Protein AF-A0A838DZX6-F1 (afdb_monomer_lite)

Structure (mmCIF, N/CA/C/O backbone):
data_AF-A0A838DZX6-F1
#
_entry.id   AF-A0A838DZX6-F1
#
loop_
_atom_site.group_PDB
_atom_site.id
_atom_site.type_symbol
_atom_site.label_atom_id
_atom_site.label_alt_id
_atom_site.label_comp_id
_atom_site.label_asym_id
_atom_site.label_entity_id
_atom_site.label_seq_id
_atom_site.pdbx_PDB_ins_code
_atom_site.Cartn_x
_atom_site.Cartn_y
_atom_site.Cartn_z
_atom_site.occupancy
_atom_site.B_iso_or_equiv
_atom_site.auth_seq_id
_atom_site.auth_comp_id
_atom_site.auth_asym_id
_atom_site.auth_atom_id
_atom_site.pdbx_PDB_model_num
ATOM 1 N N . MET A 1 1 ? 11.984 10.790 11.731 1.00 52.16 1 MET A N 1
ATOM 2 C CA . MET A 1 1 ? 11.237 9.550 11.409 1.00 52.16 1 MET A CA 1
ATOM 3 C C . MET A 1 1 ? 10.741 9.524 9.946 1.00 52.16 1 MET A C 1
ATOM 5 O O . MET A 1 1 ? 9.726 8.903 9.680 1.00 52.16 1 MET A O 1
ATOM 9 N N . GLY A 1 2 ? 11.426 10.181 8.991 1.00 60.84 2 GLY A N 1
ATOM 10 C CA . GLY A 1 2 ? 11.042 10.180 7.560 1.00 60.84 2 GLY A CA 1
ATOM 11 C C . GLY A 1 2 ? 12.018 9.417 6.655 1.00 60.84 2 GLY A C 1
ATOM 12 O O . GLY A 1 2 ? 11.611 8.736 5.726 1.00 60.84 2 GLY A O 1
ATOM 13 N N . GLU A 1 3 ? 13.301 9.424 7.012 1.00 72.31 3 GLU A N 1
ATOM 14 C CA . GLU A 1 3 ? 14.391 8.935 6.162 1.00 72.31 3 GLU A CA 1
ATOM 15 C C . GLU A 1 3 ? 14.321 7.432 5.836 1.00 72.31 3 GLU A C 1
ATOM 17 O O . GLU A 1 3 ? 14.612 7.023 4.716 1.00 72.31 3 GLU A O 1
ATOM 22 N N . ALA A 1 4 ? 13.895 6.596 6.790 1.00 72.12 4 ALA A N 1
ATOM 23 C CA . ALA A 1 4 ? 13.755 5.156 6.565 1.00 72.12 4 ALA A CA 1
ATOM 24 C C . ALA A 1 4 ? 12.613 4.829 5.589 1.00 72.12 4 ALA A C 1
ATOM 26 O O . ALA A 1 4 ? 12.764 3.955 4.739 1.00 72.12 4 ALA A O 1
ATOM 27 N N . PHE A 1 5 ? 11.493 5.552 5.684 1.00 72.94 5 PHE A N 1
ATOM 28 C CA . PHE A 1 5 ? 10.371 5.359 4.771 1.00 72.94 5 PHE A CA 1
ATOM 29 C C . PHE A 1 5 ? 10.699 5.892 3.376 1.00 72.94 5 PHE A C 1
ATOM 31 O O . PHE A 1 5 ? 10.379 5.244 2.388 1.00 72.94 5 PHE A O 1
ATOM 38 N N . ASP A 1 6 ? 11.396 7.026 3.283 1.00 74.00 6 ASP A N 1
ATOM 39 C CA . ASP A 1 6 ? 11.840 7.566 1.998 1.00 74.00 6 ASP A CA 1
ATOM 40 C C . ASP A 1 6 ? 12.837 6.647 1.285 1.00 74.00 6 ASP A C 1
ATOM 42 O O . ASP A 1 6 ? 12.685 6.409 0.087 1.00 74.00 6 ASP A O 1
ATOM 46 N N . ARG A 1 7 ? 13.800 6.062 2.012 1.00 76.56 7 ARG A N 1
ATOM 47 C CA . ARG A 1 7 ? 14.708 5.045 1.452 1.00 76.56 7 ARG A CA 1
ATOM 48 C C . ARG A 1 7 ? 13.956 3.809 0.979 1.00 76.56 7 ARG A C 1
ATOM 50 O O . ARG A 1 7 ? 14.232 3.316 -0.110 1.00 76.56 7 ARG A O 1
ATOM 57 N N . LEU A 1 8 ? 13.001 3.325 1.776 1.00 74.75 8 LEU A N 1
ATOM 58 C CA . LEU A 1 8 ? 12.166 2.190 1.394 1.00 74.75 8 LEU A CA 1
ATOM 59 C C . LEU A 1 8 ? 11.376 2.521 0.124 1.00 74.75 8 LEU A C 1
ATOM 61 O O . LEU A 1 8 ? 11.466 1.796 -0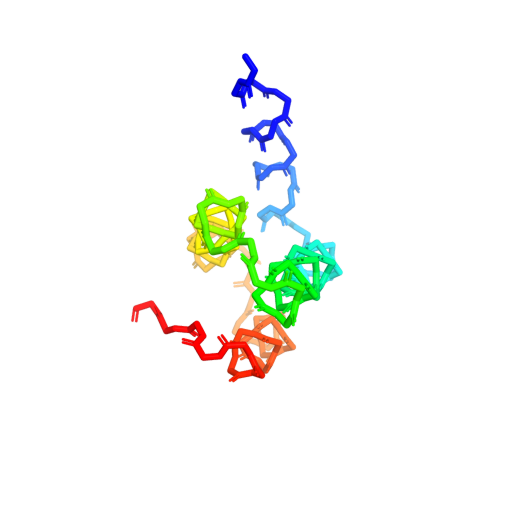.853 1.00 74.75 8 LEU A O 1
ATOM 65 N N . ARG A 1 9 ? 10.685 3.659 0.088 1.00 72.75 9 ARG A N 1
ATOM 66 C CA . ARG A 1 9 ? 9.921 4.129 -1.073 1.00 72.75 9 ARG A CA 1
ATOM 67 C C . ARG A 1 9 ? 10.775 4.229 -2.343 1.00 72.75 9 ARG A C 1
ATOM 69 O O . ARG A 1 9 ? 10.325 3.797 -3.397 1.00 72.75 9 ARG A O 1
ATOM 76 N N . GLN A 1 10 ? 11.996 4.758 -2.248 1.00 73.00 10 GLN A N 1
ATOM 77 C CA . GLN A 1 10 ? 12.928 4.831 -3.381 1.00 73.00 10 GLN A CA 1
ATOM 78 C C . GLN A 1 10 ? 13.391 3.450 -3.853 1.00 73.00 10 GLN A C 1
ATOM 80 O O . GLN A 1 10 ? 13.382 3.187 -5.050 1.00 73.00 10 GLN A O 1
ATOM 85 N N . ALA A 1 11 ? 13.758 2.558 -2.929 1.00 74.06 1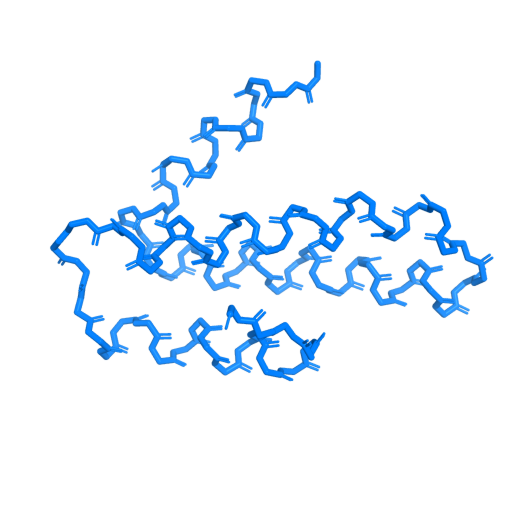1 ALA A N 1
ATOM 86 C CA . ALA A 1 11 ? 14.165 1.195 -3.273 1.00 74.06 11 ALA A CA 1
ATOM 87 C C . ALA A 1 11 ? 13.022 0.415 -3.939 1.00 74.06 11 ALA A C 1
ATOM 89 O O . ALA A 1 11 ? 13.231 -0.364 -4.860 1.00 74.06 11 ALA A O 1
ATOM 90 N N . VAL A 1 12 ? 11.797 0.654 -3.482 1.00 75.69 12 VAL A N 1
ATOM 91 C CA . VAL A 1 12 ? 10.595 -0.041 -3.933 1.00 75.69 12 VAL A CA 1
ATOM 92 C C . VAL A 1 12 ? 10.118 0.448 -5.306 1.00 75.69 12 VAL A C 1
ATOM 94 O O . VAL A 1 12 ? 9.517 -0.327 -6.044 1.00 75.69 12 VAL A O 1
ATOM 97 N N . ALA A 1 13 ? 10.431 1.691 -5.686 1.00 71.31 13 ALA A N 1
ATOM 98 C CA . ALA A 1 13 ? 10.075 2.258 -6.988 1.00 71.31 13 ALA A CA 1
ATOM 99 C C . ALA A 1 13 ? 10.618 1.419 -8.162 1.00 71.31 13 ALA A C 1
ATOM 101 O O . ALA A 1 13 ? 9.892 1.153 -9.111 1.00 71.31 13 ALA A O 1
ATOM 102 N N . ALA A 1 14 ? 11.849 0.908 -8.055 1.00 72.94 14 ALA A N 1
ATOM 103 C CA . ALA A 1 14 ? 12.459 0.040 -9.069 1.00 72.94 14 ALA A CA 1
ATOM 104 C C . ALA A 1 14 ? 12.017 -1.438 -8.981 1.00 72.94 14 ALA A C 1
ATOM 106 O O . ALA A 1 14 ? 12.448 -2.269 -9.780 1.00 72.94 14 ALA A O 1
ATOM 107 N N . HIS A 1 15 ? 11.174 -1.792 -8.004 1.00 84.38 15 HIS A N 1
ATOM 108 C CA . HIS A 1 15 ? 10.745 -3.165 -7.741 1.00 84.38 15 HIS A CA 1
ATOM 109 C C . HIS A 1 15 ? 9.221 -3.243 -7.550 1.00 84.38 15 HIS A C 1
ATOM 111 O O . HIS A 1 15 ? 8.736 -3.340 -6.417 1.00 84.38 15 HIS A O 1
ATOM 117 N N . PRO A 1 16 ? 8.445 -3.278 -8.649 1.00 82.88 16 PRO A N 1
ATOM 118 C CA . PRO A 1 16 ? 6.982 -3.200 -8.623 1.00 82.88 16 PRO A CA 1
ATOM 119 C C . PRO A 1 16 ? 6.313 -4.249 -7.728 1.00 82.88 16 PRO A C 1
ATOM 121 O O . PRO A 1 16 ? 5.357 -3.946 -7.018 1.00 82.88 16 PRO A O 1
ATOM 124 N N . GLN A 1 17 ? 6.852 -5.470 -7.661 1.00 86.38 17 GLN A N 1
ATOM 125 C CA . GLN A 1 17 ? 6.313 -6.508 -6.773 1.00 86.38 17 GLN A CA 1
ATOM 126 C C . GLN A 1 17 ? 6.492 -6.187 -5.284 1.00 86.38 17 GLN A C 1
ATOM 128 O O . GLN A 1 17 ? 5.624 -6.498 -4.468 1.00 86.38 17 GLN A O 1
ATOM 133 N N . VAL A 1 18 ? 7.589 -5.520 -4.919 1.00 88.88 18 VAL A N 1
ATOM 134 C CA . VAL A 1 18 ? 7.788 -5.035 -3.548 1.00 88.88 18 VAL A CA 1
ATOM 135 C C . VAL A 1 18 ? 6.824 -3.878 -3.268 1.00 88.88 18 VAL A C 1
ATOM 137 O O . VAL A 1 18 ? 6.272 -3.799 -2.171 1.00 88.88 18 VAL A O 1
ATOM 140 N N . ALA A 1 19 ? 6.551 -3.029 -4.267 1.00 90.94 19 ALA A N 1
ATOM 141 C CA . ALA A 1 19 ? 5.590 -1.930 -4.154 1.00 90.94 19 ALA A CA 1
ATOM 142 C C . ALA A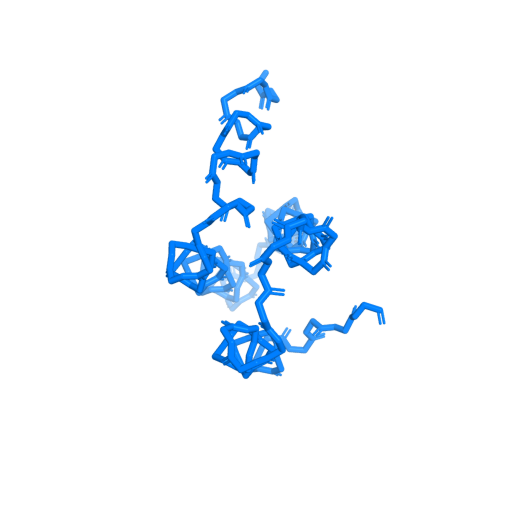 1 19 ? 4.183 -2.445 -3.880 1.00 90.94 19 ALA A C 1
ATOM 144 O O . ALA A 1 19 ? 3.493 -1.907 -3.017 1.00 90.94 19 ALA A O 1
ATOM 145 N N . VAL A 1 20 ? 3.797 -3.530 -4.551 1.00 93.38 20 VAL A N 1
ATOM 146 C CA . VAL A 1 20 ? 2.523 -4.225 -4.338 1.00 93.38 20 VAL A CA 1
ATOM 147 C C . VAL A 1 20 ? 2.398 -4.684 -2.890 1.00 93.38 20 VAL A C 1
ATOM 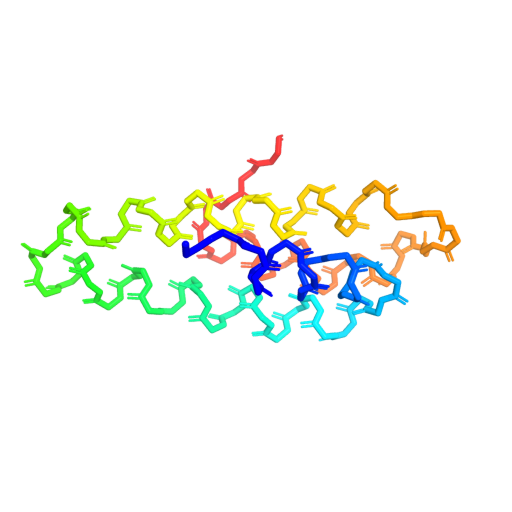149 O O . VAL A 1 20 ? 1.424 -4.334 -2.228 1.00 93.38 20 VAL A O 1
ATOM 152 N N . GLY A 1 21 ? 3.388 -5.425 -2.383 1.00 93.44 21 GLY A N 1
ATOM 153 C CA . GLY A 1 21 ? 3.353 -5.938 -1.012 1.00 93.44 21 GLY A CA 1
ATOM 154 C C . GLY A 1 21 ? 3.336 -4.822 0.032 1.00 93.44 21 GLY A C 1
ATOM 155 O O . GLY A 1 21 ? 2.544 -4.860 0.972 1.00 93.44 21 GLY A O 1
ATOM 156 N N . LEU A 1 22 ? 4.165 -3.791 -0.153 1.00 93.50 22 LEU A N 1
ATOM 157 C CA . LEU A 1 22 ? 4.211 -2.646 0.753 1.00 93.50 22 LEU A CA 1
ATOM 158 C C . LEU A 1 22 ? 2.889 -1.869 0.757 1.00 93.50 22 LEU A C 1
ATOM 160 O O . LEU A 1 22 ? 2.392 -1.517 1.826 1.00 93.50 22 LEU A O 1
ATOM 164 N N . LEU A 1 23 ? 2.315 -1.617 -0.423 1.00 94.31 23 LEU A N 1
ATOM 165 C CA . LEU A 1 23 ? 1.030 -0.939 -0.551 1.00 94.31 23 LEU A CA 1
ATOM 166 C C . LEU A 1 23 ? -0.082 -1.734 0.138 1.00 94.31 23 LEU A C 1
ATOM 168 O O . LEU A 1 23 ? -0.898 -1.141 0.841 1.00 94.31 23 LEU A O 1
ATOM 172 N N . ASP A 1 24 ? -0.085 -3.060 -0.019 1.00 96.19 24 ASP A N 1
ATOM 173 C CA . ASP A 1 24 ? -1.097 -3.922 0.589 1.00 96.19 24 ASP A CA 1
ATOM 174 C C . ASP A 1 24 ? -1.008 -3.922 2.120 1.00 96.19 24 ASP A C 1
ATOM 176 O O . ASP A 1 24 ? -2.012 -3.739 2.804 1.00 96.19 24 ASP A O 1
ATOM 180 N N . ILE A 1 25 ? 0.208 -4.017 2.669 1.00 96.06 25 ILE A N 1
ATOM 181 C CA . ILE A 1 25 ? 0.446 -3.954 4.118 1.00 96.06 25 ILE A CA 1
ATOM 182 C C . ILE A 1 25 ? -0.015 -2.609 4.691 1.00 96.06 25 ILE A C 1
ATOM 184 O O . ILE A 1 25 ? -0.725 -2.575 5.696 1.00 96.06 25 ILE A O 1
ATOM 188 N N . ILE A 1 26 ? 0.374 -1.493 4.065 1.00 95.75 26 ILE A N 1
ATOM 189 C CA . ILE A 1 26 ? 0.001 -0.158 4.551 1.00 95.75 26 ILE A CA 1
ATOM 190 C C . ILE A 1 26 ? -1.515 0.042 4.455 1.00 95.75 26 ILE A C 1
ATOM 192 O O . ILE A 1 26 ? -2.112 0.561 5.398 1.00 95.75 26 ILE A O 1
ATOM 196 N N . GLY A 1 27 ? -2.131 -0.373 3.343 1.00 96.62 27 GLY A N 1
ATOM 197 C CA . GLY A 1 27 ? -3.574 -0.274 3.135 1.00 96.62 27 GLY A CA 1
ATOM 198 C C . GLY A 1 27 ? -4.370 -1.087 4.155 1.00 96.62 27 GLY A C 1
ATOM 199 O O . GLY A 1 27 ? -5.291 -0.550 4.768 1.00 96.62 27 GLY A O 1
ATOM 200 N N . SER A 1 28 ? -3.963 -2.335 4.411 1.00 97.81 28 SER A N 1
ATOM 201 C CA . SER A 1 28 ? -4.586 -3.193 5.428 1.00 97.81 28 SER A CA 1
ATOM 202 C C . SER A 1 28 ? -4.484 -2.573 6.819 1.00 97.81 28 SER A C 1
ATOM 204 O O . SER A 1 28 ? -5.491 -2.442 7.506 1.00 97.81 28 SER A O 1
ATOM 206 N N . LEU A 1 29 ? -3.295 -2.110 7.220 1.00 97.69 29 LEU A N 1
ATOM 207 C CA . LEU A 1 29 ? -3.100 -1.472 8.526 1.00 97.69 29 LEU A CA 1
ATOM 208 C C . LEU A 1 29 ? -3.931 -0.191 8.676 1.00 97.69 29 LEU A C 1
ATOM 210 O O . LEU A 1 29 ? -4.450 0.095 9.756 1.00 97.69 29 LEU A O 1
ATOM 214 N N . ALA A 1 30 ? -4.050 0.600 7.609 1.00 97.31 30 ALA A N 1
ATOM 215 C CA . ALA A 1 30 ? -4.863 1.808 7.618 1.00 97.31 30 ALA A CA 1
ATOM 216 C C . ALA A 1 30 ? -6.355 1.479 7.772 1.00 97.31 30 ALA A C 1
ATOM 218 O O . ALA A 1 30 ? -7.018 2.093 8.609 1.00 97.31 30 ALA A O 1
ATOM 219 N N . ALA A 1 31 ? -6.852 0.483 7.034 1.00 96.81 31 ALA A N 1
ATOM 220 C CA . ALA A 1 31 ? -8.228 0.007 7.130 1.00 96.81 31 ALA A CA 1
ATOM 221 C C . ALA A 1 31 ? -8.547 -0.568 8.522 1.00 96.81 31 ALA A C 1
ATOM 223 O O . ALA A 1 31 ? -9.573 -0.219 9.105 1.00 96.81 31 ALA A O 1
ATOM 224 N N . ASP A 1 32 ? -7.643 -1.363 9.100 1.00 98.06 32 ASP A N 1
ATOM 225 C CA . ASP A 1 32 ? -7.801 -1.921 10.449 1.00 98.06 32 ASP A CA 1
ATOM 226 C C . ASP A 1 32 ? -7.895 -0.816 11.511 1.00 98.06 32 ASP A C 1
ATOM 228 O O . ASP A 1 32 ? -8.717 -0.879 12.427 1.00 98.06 32 ASP A O 1
ATOM 232 N N . LEU A 1 33 ? -7.089 0.244 11.377 1.00 97.81 33 LEU A N 1
ATOM 233 C CA . LEU A 1 33 ? -7.154 1.400 12.273 1.00 97.81 33 LEU A CA 1
ATOM 234 C C . LEU A 1 33 ? -8.463 2.181 12.125 1.00 97.81 33 LEU A C 1
ATOM 236 O O . LEU A 1 33 ? -8.976 2.684 13.125 1.00 97.81 33 LEU A O 1
ATOM 240 N N . GLU A 1 34 ? -9.019 2.290 10.919 1.00 96.62 34 GLU A N 1
ATOM 241 C CA . GLU A 1 34 ? -10.334 2.911 10.715 1.00 96.62 34 GLU A CA 1
ATOM 242 C C . GLU A 1 34 ? -11.456 2.074 11.318 1.00 96.62 34 GLU A C 1
ATOM 244 O O . GLU A 1 34 ? -12.283 2.616 12.054 1.00 96.62 34 GLU A O 1
ATOM 249 N N . ALA A 1 35 ? -11.432 0.758 11.099 1.00 97.25 35 ALA A N 1
ATOM 250 C CA . ALA A 1 35 ? -12.373 -0.178 11.706 1.00 97.25 35 ALA A CA 1
ATOM 251 C C . ALA A 1 35 ? -12.302 -0.154 13.244 1.00 97.25 35 ALA A C 1
ATOM 253 O O . ALA A 1 35 ? -13.325 -0.271 13.918 1.00 97.25 35 ALA A O 1
ATOM 254 N N . ALA A 1 36 ? -11.113 0.076 13.808 1.00 97.81 36 ALA A N 1
ATOM 255 C CA . ALA A 1 36 ? -10.898 0.244 15.244 1.00 97.81 36 ALA A CA 1
ATOM 256 C C . ALA A 1 36 ? -11.289 1.638 15.787 1.00 97.81 36 ALA A C 1
ATOM 258 O O . ALA A 1 36 ? -11.081 1.913 16.971 1.00 97.81 36 ALA A O 1
ATOM 259 N N . GLY A 1 37 ? -11.818 2.544 14.956 1.00 97.81 37 GLY A N 1
ATOM 260 C CA . GLY A 1 37 ? -12.205 3.895 15.376 1.00 97.81 37 GLY A CA 1
ATOM 261 C C . GLY A 1 37 ? -11.019 4.831 15.639 1.00 97.81 37 GLY A C 1
ATOM 262 O O . GLY A 1 37 ? -11.138 5.790 16.404 1.00 97.81 37 GLY A O 1
ATOM 263 N N . LEU A 1 38 ? -9.867 4.582 15.005 1.00 97.56 38 LEU A N 1
ATOM 264 C CA . LEU A 1 38 ? -8.623 5.350 15.151 1.00 97.56 38 LEU A CA 1
ATOM 265 C C . LEU A 1 38 ? -8.232 6.108 13.859 1.00 97.56 38 LEU A C 1
ATOM 267 O O . LEU A 1 38 ? -7.082 6.011 13.415 1.00 97.56 38 LEU A O 1
ATOM 271 N N . PRO A 1 39 ? -9.109 6.949 13.271 1.00 93.31 39 PRO A N 1
ATOM 272 C CA . PRO A 1 39 ? -8.866 7.579 11.966 1.00 93.31 39 PRO A CA 1
ATOM 273 C C . PRO A 1 39 ? -7.669 8.546 11.959 1.00 93.31 39 PRO A C 1
ATOM 275 O O . PRO A 1 39 ? -6.991 8.732 10.952 1.00 93.31 39 PRO A O 1
ATOM 278 N N . ARG A 1 40 ? -7.328 9.141 13.113 1.00 95.50 40 ARG A N 1
ATOM 279 C CA . ARG A 1 40 ? -6.120 9.980 13.235 1.00 95.50 40 ARG A CA 1
ATOM 280 C C . ARG A 1 40 ? -4.827 9.183 13.037 1.00 95.50 40 ARG A C 1
ATOM 282 O O . ARG A 1 40 ? -3.814 9.760 12.657 1.00 95.50 40 ARG A O 1
ATOM 289 N N . ARG A 1 41 ? -4.849 7.875 13.320 1.00 94.00 41 ARG A N 1
ATOM 290 C CA . ARG A 1 41 ? -3.706 6.975 13.122 1.00 94.00 41 ARG A CA 1
ATOM 291 C C . ARG A 1 41 ? -3.686 6.370 11.716 1.00 94.00 41 ARG A C 1
ATOM 293 O O . ARG A 1 41 ? -2.595 6.108 11.223 1.00 94.00 41 ARG A O 1
ATOM 300 N N . SER A 1 42 ? -4.839 6.204 11.060 1.00 96.31 42 SER A N 1
ATOM 301 C CA . SER A 1 42 ? -4.900 5.738 9.664 1.00 96.31 42 SER A CA 1
ATOM 302 C C . SER A 1 42 ? -4.448 6.811 8.669 1.00 96.31 42 SER A C 1
ATOM 304 O O . SER A 1 42 ? -3.755 6.502 7.704 1.00 96.31 42 SER A O 1
ATOM 306 N N . GLN A 1 43 ? -4.749 8.090 8.923 1.00 95.06 43 GLN A N 1
ATOM 307 C CA . GLN A 1 43 ? -4.403 9.200 8.026 1.00 95.06 43 GLN A CA 1
ATOM 308 C C . GLN A 1 43 ? -2.927 9.233 7.569 1.00 95.06 43 GLN A C 1
ATOM 310 O O . GLN A 1 43 ? -2.688 9.357 6.362 1.00 95.06 43 GLN A O 1
ATOM 315 N N . PRO A 1 44 ? -1.915 9.128 8.458 1.00 94.56 44 PRO A N 1
ATOM 316 C CA . PRO A 1 44 ? -0.527 9.074 8.013 1.00 94.56 44 PRO A CA 1
ATOM 317 C C . PRO A 1 44 ? -0.236 7.837 7.156 1.00 94.56 44 PRO A C 1
ATOM 319 O O . PRO A 1 44 ? 0.520 7.960 6.197 1.00 94.56 44 PRO A O 1
ATOM 322 N N . LEU A 1 45 ? -0.856 6.684 7.429 1.00 95.38 45 LEU A N 1
ATOM 323 C CA . LEU A 1 45 ? -0.685 5.477 6.614 1.00 95.38 45 LEU A CA 1
ATOM 324 C C . LEU A 1 45 ? -1.270 5.658 5.213 1.00 95.38 45 LEU A C 1
ATOM 326 O O . LEU A 1 45 ? -0.596 5.345 4.237 1.00 95.38 45 LEU A O 1
ATOM 330 N N . TRP A 1 46 ? -2.445 6.276 5.077 1.00 95.62 46 TRP A N 1
ATOM 331 C CA . TRP A 1 46 ? -2.994 6.595 3.757 1.00 95.62 46 TRP A CA 1
ATOM 332 C C . TRP A 1 46 ? -2.112 7.543 2.956 1.00 95.62 46 TRP A C 1
ATOM 334 O O . TRP A 1 46 ? -1.943 7.374 1.748 1.00 95.62 46 TRP A O 1
ATOM 344 N N . ARG A 1 47 ? -1.500 8.528 3.621 1.00 94.44 47 ARG A N 1
ATOM 345 C CA . ARG A 1 47 ? -0.514 9.395 2.970 1.00 94.44 47 ARG A CA 1
ATOM 346 C C . ARG A 1 47 ? 0.681 8.584 2.467 1.00 94.44 47 ARG A C 1
ATOM 348 O O . ARG A 1 47 ? 1.120 8.809 1.344 1.00 94.44 47 ARG A O 1
ATOM 355 N N . GLN A 1 48 ? 1.175 7.640 3.265 1.00 92.94 48 GLN A N 1
ATOM 356 C CA . GLN A 1 48 ? 2.278 6.770 2.861 1.00 92.94 48 GLN A CA 1
ATOM 357 C C . GLN A 1 48 ? 1.905 5.832 1.708 1.00 92.94 48 GLN A C 1
ATOM 359 O O . GLN A 1 48 ? 2.683 5.692 0.770 1.00 92.94 48 GLN A O 1
ATOM 364 N N . ALA A 1 49 ? 0.699 5.265 1.717 1.00 94.38 49 ALA A N 1
ATOM 365 C CA . ALA A 1 49 ? 0.193 4.431 0.631 1.00 94.38 49 ALA A CA 1
ATOM 366 C C . ALA A 1 49 ? 0.163 5.191 -0.709 1.00 94.38 49 AL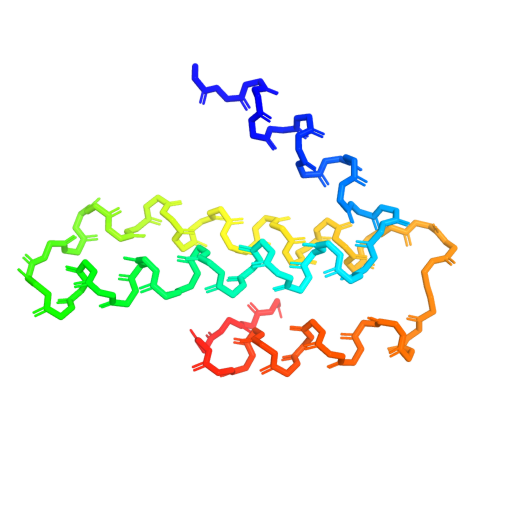A A C 1
ATOM 368 O O . ALA A 1 49 ? 0.662 4.693 -1.718 1.00 94.38 49 ALA A O 1
ATOM 369 N N . ARG A 1 50 ? -0.327 6.441 -0.706 1.00 94.31 50 ARG A N 1
ATOM 370 C CA . ARG A 1 50 ? -0.317 7.313 -1.897 1.00 94.31 50 ARG A CA 1
ATOM 371 C C . ARG A 1 50 ? 1.097 7.629 -2.382 1.00 94.31 50 ARG A C 1
ATOM 373 O O . ARG A 1 50 ? 1.336 7.653 -3.582 1.00 94.31 50 ARG A O 1
ATOM 380 N N . LEU A 1 51 ? 2.038 7.849 -1.462 1.00 92.00 51 LEU A N 1
ATOM 381 C CA . LEU A 1 51 ? 3.434 8.114 -1.819 1.00 92.00 51 LEU A CA 1
ATOM 382 C C . LEU A 1 51 ? 4.116 6.893 -2.445 1.00 92.00 51 LEU A C 1
ATOM 384 O O . LEU A 1 51 ? 4.897 7.061 -3.380 1.00 92.00 51 LEU A O 1
ATOM 388 N N . VAL A 1 52 ? 3.829 5.682 -1.957 1.00 90.88 52 VAL A N 1
ATOM 389 C CA . VAL A 1 52 ? 4.327 4.434 -2.561 1.00 90.88 52 VAL A CA 1
ATOM 390 C C . VAL A 1 52 ? 3.787 4.280 -3.979 1.00 90.88 52 VAL A C 1
ATOM 392 O O . VAL A 1 52 ? 4.580 4.081 -4.896 1.00 90.88 52 VAL A O 1
ATOM 395 N N . LEU A 1 53 ? 2.473 4.448 -4.164 1.00 91.56 53 LEU A N 1
ATOM 396 C CA . LEU A 1 53 ? 1.830 4.360 -5.475 1.00 91.56 53 LEU A CA 1
ATOM 397 C C . LEU A 1 53 ? 2.437 5.358 -6.472 1.00 91.56 53 LEU A C 1
ATOM 399 O O . LEU A 1 53 ? 2.953 4.946 -7.505 1.00 91.56 53 LEU A O 1
ATOM 403 N N . ALA A 1 54 ? 2.484 6.643 -6.112 1.00 90.69 54 ALA A N 1
ATOM 404 C CA . ALA A 1 54 ? 3.039 7.683 -6.977 1.00 90.69 54 ALA A CA 1
ATOM 405 C C . ALA A 1 54 ? 4.526 7.459 -7.308 1.00 90.69 54 ALA A C 1
ATOM 407 O O . ALA A 1 54 ? 4.972 7.775 -8.406 1.00 90.69 54 ALA A O 1
ATOM 408 N N . SER A 1 55 ? 5.308 6.908 -6.374 1.00 88.38 55 SER A N 1
ATOM 409 C CA . SER A 1 55 ? 6.735 6.651 -6.617 1.00 88.38 55 SER A CA 1
ATOM 410 C C . SER A 1 55 ? 6.969 5.487 -7.567 1.00 88.38 55 SER A C 1
ATOM 412 O O . SER A 1 55 ? 7.906 5.540 -8.352 1.00 88.38 55 SER A O 1
ATOM 414 N N . ALA A 1 56 ? 6.140 4.447 -7.489 1.00 88.56 56 ALA A N 1
ATOM 415 C CA . ALA A 1 56 ? 6.217 3.319 -8.406 1.00 88.56 56 ALA A CA 1
ATOM 416 C C . ALA A 1 56 ? 5.752 3.707 -9.817 1.00 88.56 56 ALA A C 1
ATOM 418 O O . ALA A 1 56 ? 6.378 3.304 -10.787 1.00 88.56 56 ALA A O 1
ATOM 419 N N . GLU A 1 57 ? 4.708 4.534 -9.941 1.00 88.38 57 GLU A N 1
ATOM 420 C CA . GLU A 1 57 ? 4.249 5.030 -11.248 1.00 88.38 57 GLU A CA 1
ATOM 421 C C . GLU A 1 57 ? 5.235 6.007 -11.905 1.00 88.38 57 GLU A C 1
ATOM 423 O O . GLU A 1 57 ? 5.292 6.092 -13.127 1.00 88.38 57 GLU A O 1
ATOM 428 N N . ALA A 1 58 ? 6.030 6.724 -11.107 1.00 88.62 58 ALA A N 1
ATOM 429 C CA . ALA A 1 58 ? 7.074 7.623 -11.596 1.00 88.62 58 ALA A CA 1
ATOM 430 C C . ALA A 1 58 ? 8.433 6.932 -11.828 1.00 88.62 58 ALA A C 1
ATOM 432 O O . ALA A 1 58 ? 9.397 7.603 -12.200 1.00 88.62 58 ALA A O 1
ATOM 433 N N . ALA A 1 59 ? 8.551 5.628 -11.563 1.00 86.75 59 ALA A N 1
ATOM 434 C CA . ALA A 1 59 ? 9.813 4.911 -11.676 1.00 86.75 59 ALA A CA 1
ATOM 435 C C . ALA A 1 59 ? 10.195 4.669 -13.143 1.00 86.75 59 ALA A C 1
ATOM 437 O O . ALA A 1 59 ? 9.429 4.100 -13.920 1.00 86.75 59 ALA A O 1
ATOM 438 N N . GLU A 1 60 ? 11.410 5.065 -13.519 1.00 83.19 60 GLU A N 1
ATOM 439 C CA . GLU A 1 60 ? 11.930 4.806 -14.862 1.00 83.19 60 GLU A CA 1
ATOM 440 C C . GLU A 1 60 ? 12.154 3.305 -15.096 1.00 83.19 60 GLU A C 1
ATOM 442 O O . GLU A 1 60 ? 12.642 2.586 -14.224 1.00 83.19 60 GLU A O 1
ATOM 447 N N . GLY A 1 61 ? 11.823 2.835 -16.302 1.00 80.94 61 GLY A N 1
ATOM 448 C CA . GLY A 1 61 ? 12.050 1.447 -16.715 1.00 80.94 61 GLY A CA 1
ATOM 449 C C . GLY A 1 61 ? 11.031 0.430 -16.191 1.00 80.94 61 GLY A C 1
ATOM 450 O O . GLY A 1 61 ? 11.168 -0.752 -16.495 1.00 80.94 61 GLY A O 1
ATOM 451 N N . VAL A 1 62 ? 10.010 0.866 -15.448 1.00 83.81 62 VAL A N 1
ATOM 452 C CA . VAL A 1 62 ? 8.878 0.022 -15.045 1.00 83.81 62 VAL A CA 1
ATOM 453 C C . VAL A 1 62 ? 7.832 -0.000 -16.159 1.00 83.81 62 VAL A C 1
ATOM 455 O O . VAL A 1 62 ? 7.431 1.051 -16.661 1.00 83.81 62 VAL A O 1
ATOM 458 N N . LEU A 1 63 ? 7.385 -1.193 -16.560 1.00 85.88 63 LEU A N 1
ATOM 459 C CA . LEU A 1 63 ? 6.369 -1.342 -17.599 1.00 85.88 63 LEU A CA 1
ATOM 460 C C . LEU A 1 63 ? 4.959 -1.209 -17.010 1.00 85.88 63 LEU A C 1
ATOM 462 O O . LEU A 1 63 ? 4.708 -1.509 -15.843 1.00 85.88 63 LEU A O 1
ATOM 466 N N . ASP A 1 64 ? 3.994 -0.823 -17.844 1.00 86.06 64 ASP A N 1
ATOM 467 C CA . ASP A 1 64 ? 2.590 -0.702 -17.425 1.00 86.06 64 ASP A CA 1
ATOM 468 C C . ASP A 1 64 ? 2.008 -2.029 -16.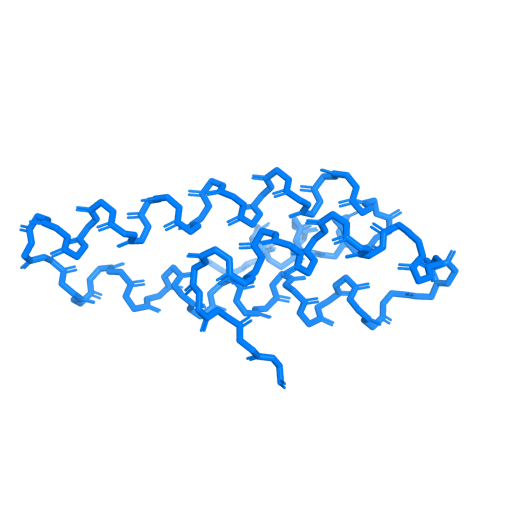894 1.00 86.06 64 ASP A C 1
ATOM 470 O O . ASP A 1 64 ? 1.169 -2.038 -15.988 1.00 86.06 64 ASP A O 1
ATOM 474 N N . GLU A 1 65 ? 2.472 -3.161 -17.428 1.00 87.81 65 GLU A N 1
ATOM 475 C CA . GLU A 1 65 ? 2.096 -4.502 -16.967 1.00 87.81 65 GLU A CA 1
ATOM 476 C C . GLU A 1 65 ? 2.591 -4.804 -15.547 1.00 87.81 65 GLU A C 1
ATOM 478 O O . GLU A 1 65 ? 1.868 -5.435 -14.770 1.00 87.81 65 GLU A O 1
ATOM 483 N N . ASP A 1 66 ? 3.755 -4.272 -15.169 1.00 85.50 66 ASP A N 1
ATOM 484 C CA . ASP A 1 66 ? 4.304 -4.397 -13.819 1.00 85.50 66 ASP A CA 1
ATOM 485 C C . ASP A 1 66 ? 3.524 -3.549 -12.803 1.00 85.50 66 ASP A C 1
ATOM 487 O O . ASP A 1 66 ? 3.449 -3.888 -11.617 1.00 85.50 66 ASP A O 1
ATOM 491 N N . LEU A 1 67 ? 2.899 -2.460 -13.264 1.00 89.69 67 LEU A N 1
ATOM 492 C CA . LEU A 1 67 ? 2.048 -1.588 -12.451 1.00 89.69 67 LEU A CA 1
ATOM 493 C C . LEU A 1 67 ? 0.619 -2.117 -12.308 1.00 89.69 67 LEU A C 1
ATOM 495 O O . LEU A 1 67 ? -0.086 -1.736 -11.371 1.00 89.69 67 LEU A O 1
ATOM 499 N N . ALA A 1 68 ? 0.160 -3.009 -13.190 1.00 93.25 68 ALA A N 1
ATOM 500 C CA . ALA A 1 68 ? -1.209 -3.520 -13.145 1.00 93.25 68 ALA A CA 1
ATOM 501 C C . ALA A 1 68 ? -1.572 -4.182 -11.795 1.00 93.25 68 ALA A C 1
ATOM 503 O O . ALA A 1 68 ? -2.645 -3.885 -11.258 1.00 93.25 68 ALA A O 1
ATOM 504 N N . PRO A 1 69 ? -0.721 -5.030 -11.179 1.00 93.12 69 PRO A N 1
ATOM 505 C CA . PRO A 1 69 ? -0.962 -5.532 -9.828 1.00 93.12 69 PRO A CA 1
ATOM 506 C C . PRO A 1 69 ? -1.033 -4.419 -8.777 1.00 93.12 69 PRO A C 1
ATOM 508 O O . PRO A 1 69 ? -1.904 -4.465 -7.908 1.00 93.12 69 PRO A O 1
ATOM 511 N N . LEU A 1 70 ? -0.166 -3.408 -8.874 1.00 92.62 70 LEU A N 1
ATOM 512 C CA . LEU A 1 70 ? -0.123 -2.292 -7.930 1.00 92.62 70 LEU A CA 1
ATOM 513 C C . LEU A 1 70 ? -1.410 -1.465 -7.991 1.00 92.62 70 LEU A C 1
ATOM 515 O O . LEU A 1 70 ? -2.025 -1.208 -6.959 1.00 92.62 70 LEU A O 1
ATOM 519 N N . ARG A 1 71 ? -1.872 -1.134 -9.202 1.00 93.88 71 ARG A N 1
ATOM 520 C CA . ARG A 1 71 ? -3.131 -0.413 -9.445 1.00 93.88 71 ARG A CA 1
ATOM 521 C C . ARG A 1 71 ? -4.348 -1.202 -8.952 1.00 93.88 71 ARG A C 1
ATOM 523 O O . ARG A 1 71 ? -5.270 -0.616 -8.391 1.00 93.88 71 ARG A O 1
ATOM 530 N N . ARG A 1 72 ? -4.346 -2.538 -9.075 1.00 95.38 72 ARG A N 1
ATOM 531 C CA . ARG A 1 72 ? -5.401 -3.392 -8.488 1.00 95.38 72 ARG A CA 1
ATOM 532 C C . ARG A 1 72 ? -5.435 -3.302 -6.962 1.00 95.38 72 ARG A C 1
ATOM 534 O O . ARG A 1 72 ? -6.518 -3.203 -6.388 1.00 95.38 72 ARG A O 1
ATOM 541 N N . VAL A 1 73 ? -4.273 -3.333 -6.306 1.00 96.12 73 VAL A N 1
ATOM 542 C CA . VAL A 1 73 ? -4.188 -3.166 -4.845 1.00 96.12 73 VAL A CA 1
ATOM 543 C C . VAL A 1 73 ? -4.614 -1.756 -4.437 1.00 96.12 73 VAL A C 1
ATOM 545 O O . VAL A 1 73 ? -5.418 -1.615 -3.522 1.00 96.12 73 VAL A O 1
ATOM 548 N N . ALA A 1 74 ? -4.170 -0.721 -5.152 1.00 95.44 74 ALA A N 1
ATOM 549 C CA . ALA A 1 74 ? -4.604 0.656 -4.925 1.00 95.44 74 ALA A CA 1
ATOM 550 C C . ALA A 1 74 ? -6.136 0.794 -4.997 1.00 95.44 74 ALA A C 1
ATOM 552 O O . ALA A 1 74 ? -6.754 1.342 -4.083 1.00 95.44 74 ALA A O 1
ATOM 553 N N . GLY A 1 75 ? -6.756 0.204 -6.025 1.00 96.38 75 GLY A N 1
ATOM 554 C CA . GLY A 1 75 ? -8.207 0.200 -6.205 1.00 96.38 75 GLY A CA 1
ATOM 555 C C . GLY A 1 75 ? -8.971 -0.473 -5.061 1.00 96.38 75 GLY A C 1
ATOM 556 O O . GLY A 1 75 ? -10.009 0.039 -4.649 1.00 96.38 75 GLY A O 1
ATOM 557 N N . ARG A 1 76 ? -8.439 -1.561 -4.481 1.00 96.44 76 ARG A N 1
ATOM 558 C CA . ARG A 1 76 ? -9.032 -2.228 -3.302 1.00 96.44 76 ARG A CA 1
ATOM 559 C C . ARG A 1 76 ? -9.196 -1.275 -2.118 1.00 96.44 76 ARG A C 1
ATOM 561 O O . ARG A 1 76 ? -10.167 -1.387 -1.379 1.00 96.44 76 ARG A O 1
ATOM 568 N N . TYR A 1 77 ? -8.256 -0.349 -1.959 1.00 96.06 77 TYR A N 1
ATOM 569 C CA . TYR A 1 77 ? -8.233 0.619 -0.866 1.00 96.06 77 TYR A CA 1
ATOM 570 C C . TYR A 1 77 ? -8.768 2.004 -1.260 1.00 96.06 77 TYR A C 1
ATOM 572 O O . TYR A 1 77 ? -8.609 2.959 -0.504 1.00 96.06 77 TYR A O 1
ATOM 580 N N . GLY A 1 78 ? -9.379 2.145 -2.443 1.00 94.12 78 GLY A N 1
ATOM 581 C CA . GLY A 1 78 ? -9.896 3.432 -2.919 1.00 94.12 78 GLY A CA 1
ATOM 582 C C . GLY A 1 78 ? -8.808 4.488 -3.138 1.00 94.12 78 GLY A C 1
ATOM 583 O O . GLY A 1 78 ? -9.072 5.686 -3.037 1.00 94.12 78 GLY A O 1
ATOM 584 N N . LEU A 1 79 ? -7.571 4.059 -3.401 1.00 90.25 79 LEU A N 1
ATOM 585 C CA . LEU A 1 79 ? -6.464 4.950 -3.716 1.00 90.25 79 LEU A CA 1
ATOM 586 C C . LEU A 1 79 ? -6.481 5.243 -5.216 1.00 90.25 79 LEU A C 1
ATOM 588 O O . LEU A 1 79 ? -6.256 4.354 -6.034 1.00 90.25 79 LEU A O 1
ATOM 592 N N . THR A 1 80 ? -6.740 6.499 -5.563 1.00 75.94 80 THR A N 1
ATOM 593 C CA . THR A 1 80 ? -6.569 7.038 -6.915 1.00 75.94 80 THR A CA 1
ATOM 594 C C . THR A 1 80 ? -5.444 8.066 -6.898 1.00 75.94 80 THR A C 1
ATOM 596 O O . THR A 1 80 ? -5.296 8.793 -5.907 1.00 75.94 80 THR A O 1
ATOM 599 N N . VAL A 1 81 ? -4.657 8.106 -7.972 1.00 58.56 81 VAL A N 1
ATOM 600 C CA . VAL A 1 81 ? -3.686 9.178 -8.237 1.00 58.56 81 VAL A CA 1
ATOM 601 C C . VAL A 1 81 ? -4.376 10.295 -9.002 1.00 58.56 81 VAL A C 1
ATOM 603 O O . VAL A 1 81 ? -5.187 9.963 -9.896 1.00 58.56 81 VAL A O 1
#

Radius of gyration: 12.35 Å; chains: 1; bounding box: 27×17×33 Å

pLDDT: mean 88.31, std 10.08, range [52.16, 98.06]

Sequence (81 aa):
MGEAFDRLRQAVAAHPQVAVGLLDIIGSLAADLEAAGLPRRSQPLWRQARLVLASAEAAEGVLDEDLAPLRRVAGRYGLTV

Foldseek 3Di:
DVVVLVVQLLVCLVPLVSLLVLLLVLLVVLVVCVVVVNNVVSVVSLVSSLSSLVSNVPRPPDDPVSCPSVVVSCVVSVHDD

Secondary structure (DSSP, 8-state):
--HHHHHHHHHHHT-HHHHHHHHHHHHHHHHHHHHTT-HHHHHHHHHHHHHHHHHHHT-TT--HHHHHHHHHHHHHTT---